Protein AF-A0AAW1E0E0-F1 (afdb_monomer)

Mean predicted aligned error: 8.67 Å

Solvent-accessible surface area (backbone atoms only — not comparable to full-atom values): 6384 Å² total; per-residue (Å²): 140,84,91,71,82,79,72,94,67,63,61,96,82,48,57,78,46,74,94,81,72,86,77,83,79,76,81,75,90,58,74,55,42,76,72,37,60,16,21,37,47,82,46,75,48,78,38,93,54,34,42,72,34,65,48,76,32,38,45,65,39,72,31,76,50,84,80,39,39,44,40,69,42,73,44,81,44,78,34,34,34,56,44,98,85,74,46,37,29,57,25,83,41,80,40,30,76,37,41,41,62,40,79,111

Sequence (104 aa):
MGTVYSSLVCDPGCKPATKNCYLDIRVRESELQHSSVAPWIINKTTDGDRLPARIDYADCKDCTVEHMVAKPIFLQIFVYRKLYNNTWCQCPFDLAVGCTCVRQ

Nearest PDB structures (foldseek):
  5vb9-assembly2_B-2  TM=7.335E-01  e=6.348E-06  Homo sapiens
  5n92-assembly1_A  TM=7.301E-01  e=1.232E-05  Homo sapiens
  7z2m-assembly2_I  TM=7.581E-01  e=1.624E-05  Homo sapiens
  5nan-assembly2_E  TM=7.401E-01  e=3.720E-05  Homo sapiens
  6hgo-assembly1_A  TM=6.770E-01  e=7.219E-05  Homo sapiens

Structure (mmCIF, N/CA/C/O backbone):
data_AF-A0AAW1E0E0-F1
#
_entry.id   AF-A0AAW1E0E0-F1
#
loop_
_atom_site.group_PDB
_atom_site.id
_atom_site.type_symbol
_atom_site.label_atom_id
_atom_site.label_alt_id
_atom_site.label_comp_id
_atom_site.label_asym_id
_atom_site.label_entity_id
_atom_site.label_seq_id
_atom_site.pdbx_PDB_ins_code
_atom_site.Cartn_x
_atom_site.Cartn_y
_atom_site.Cartn_z
_atom_site.occupancy
_atom_site.B_iso_or_equiv
_atom_site.auth_seq_id
_atom_site.auth_comp_id
_atom_site.auth_asym_id
_atom_site.auth_atom_id
_atom_site.pdbx_PDB_model_num
ATOM 1 N N . MET A 1 1 ? -10.915 -12.913 7.039 1.00 33.38 1 MET A N 1
ATOM 2 C CA . MET A 1 1 ? -9.556 -13.038 6.474 1.00 33.38 1 MET A CA 1
ATOM 3 C C . MET A 1 1 ? -9.670 -13.015 4.960 1.00 33.38 1 MET A C 1
ATOM 5 O O . MET A 1 1 ? -10.028 -14.021 4.368 1.00 33.38 1 MET A O 1
ATOM 9 N N . GLY A 1 2 ? -9.505 -11.842 4.352 1.00 28.58 2 GLY A N 1
ATOM 10 C CA . GLY A 1 2 ? -9.578 -11.667 2.902 1.00 28.58 2 GLY A CA 1
ATOM 11 C C . GLY A 1 2 ? -8.247 -11.136 2.403 1.00 28.58 2 GLY A C 1
ATOM 12 O O . GLY A 1 2 ? -8.089 -9.933 2.253 1.00 28.58 2 GLY A O 1
ATOM 13 N N . THR A 1 3 ? -7.277 -12.020 2.195 1.00 44.50 3 THR A N 1
ATOM 14 C CA . THR A 1 3 ? -6.085 -11.700 1.409 1.00 44.50 3 THR A CA 1
ATOM 15 C C . THR A 1 3 ? -6.484 -11.765 -0.055 1.00 44.50 3 THR A C 1
ATOM 17 O O . THR A 1 3 ? -6.535 -12.849 -0.630 1.00 44.50 3 THR A O 1
ATOM 20 N N . VAL A 1 4 ? -6.813 -10.624 -0.655 1.00 39.66 4 VAL A N 1
ATOM 21 C CA . VAL A 1 4 ? -7.024 -10.544 -2.103 1.00 39.66 4 VAL A CA 1
ATOM 22 C C . VAL A 1 4 ? -6.171 -9.408 -2.644 1.00 39.66 4 VAL A C 1
ATOM 24 O O . VAL A 1 4 ? -6.623 -8.286 -2.833 1.00 39.66 4 VAL A O 1
ATOM 27 N N . TYR A 1 5 ? -4.901 -9.738 -2.878 1.00 44.38 5 TYR A N 1
ATOM 28 C CA . TYR A 1 5 ? -4.112 -9.105 -3.925 1.00 44.38 5 TYR A CA 1
ATOM 29 C C . TYR A 1 5 ? -4.820 -9.421 -5.249 1.00 44.38 5 TYR A C 1
ATOM 31 O O . TYR A 1 5 ? -4.784 -10.566 -5.704 1.00 44.38 5 TYR A O 1
ATOM 39 N N . SER A 1 6 ? -5.528 -8.461 -5.845 1.00 42.62 6 SER A N 1
ATOM 40 C CA . SER A 1 6 ? -6.094 -8.659 -7.178 1.00 42.62 6 SER A CA 1
ATOM 41 C C . SER A 1 6 ? -4.942 -8.725 -8.193 1.00 42.62 6 SER A C 1
ATOM 43 O O . SER A 1 6 ? -4.157 -7.796 -8.349 1.00 42.62 6 SER A O 1
ATOM 45 N N . SER A 1 7 ? -4.795 -9.905 -8.803 1.00 37.28 7 SER A N 1
ATOM 46 C CA . SER A 1 7 ? -4.168 -10.191 -10.101 1.00 37.28 7 SER A CA 1
ATOM 47 C C . SER A 1 7 ? -3.139 -9.170 -10.618 1.00 37.28 7 SER A C 1
ATOM 49 O O . SER A 1 7 ? -3.458 -8.225 -11.333 1.00 37.28 7 SER A O 1
ATOM 51 N N . LEU A 1 8 ? -1.864 -9.458 -10.360 1.00 48.62 8 LEU A N 1
ATOM 52 C CA . LEU A 1 8 ? -0.676 -8.772 -10.886 1.00 48.62 8 LEU A CA 1
ATOM 53 C C . LEU A 1 8 ? -0.413 -9.077 -12.384 1.00 48.62 8 LEU A C 1
ATOM 55 O O . LEU A 1 8 ? 0.737 -9.205 -12.809 1.00 48.62 8 LEU A O 1
ATOM 59 N N . VAL A 1 9 ? -1.462 -9.240 -13.190 1.00 54.69 9 VAL A N 1
ATOM 60 C CA . VAL A 1 9 ? -1.349 -9.486 -14.633 1.00 54.69 9 VAL A CA 1
ATOM 61 C C . VAL A 1 9 ? -1.596 -8.166 -15.345 1.00 54.69 9 VAL A C 1
ATOM 63 O O . VAL A 1 9 ? -2.714 -7.668 -15.385 1.00 54.69 9 VAL A O 1
ATOM 66 N N . CYS A 1 10 ? -0.528 -7.573 -15.868 1.00 59.53 10 CYS A N 1
ATOM 67 C CA . CYS A 1 10 ? -0.655 -6.434 -16.763 1.00 59.53 10 CYS A CA 1
ATOM 68 C C . CYS A 1 10 ? -1.433 -6.860 -18.012 1.00 59.53 10 CYS A C 1
ATOM 70 O O . CYS A 1 10 ? -1.166 -7.937 -18.551 1.00 59.53 10 CYS A O 1
ATOM 72 N N . ASP A 1 11 ? -2.371 -6.030 -18.473 1.00 61.84 11 ASP A N 1
ATOM 73 C CA . ASP A 1 11 ? -3.169 -6.358 -19.653 1.00 61.84 11 ASP A CA 1
ATOM 74 C C . ASP A 1 11 ? -2.270 -6.659 -20.868 1.00 61.84 11 ASP A C 1
ATOM 76 O O . ASP A 1 11 ? -1.294 -5.940 -21.114 1.00 61.84 11 ASP A O 1
ATOM 80 N N . PRO A 1 12 ? -2.598 -7.676 -21.685 1.00 55.06 12 PRO A N 1
ATOM 81 C CA . PRO A 1 12 ? -1.790 -8.077 -22.840 1.00 55.06 12 PRO A CA 1
ATOM 82 C C . PRO A 1 12 ? -1.681 -7.004 -23.945 1.00 55.06 12 PRO A C 1
ATOM 84 O O . PRO A 1 12 ? -0.856 -7.140 -24.843 1.00 55.06 12 PRO A O 1
ATOM 87 N N . GLY A 1 13 ? -2.467 -5.922 -23.875 1.00 56.09 13 GLY A N 1
ATOM 88 C CA . GLY A 1 13 ? -2.403 -4.744 -24.757 1.00 56.09 13 GLY A CA 1
ATOM 89 C C . GLY A 1 13 ? -1.736 -3.521 -24.119 1.00 56.09 13 GLY A C 1
ATOM 90 O O . GLY A 1 13 ? -2.050 -2.383 -24.469 1.00 56.09 13 GLY A O 1
ATOM 91 N N . CYS A 1 14 ? -0.882 -3.741 -23.125 1.00 65.31 14 CYS A N 1
ATOM 92 C CA . CYS A 1 14 ? -0.305 -2.690 -22.310 1.00 65.31 14 CYS A CA 1
ATOM 93 C C . CYS A 1 14 ? 0.416 -1.587 -23.101 1.00 65.31 14 CYS A C 1
ATOM 95 O O . CYS A 1 14 ? 1.240 -1.854 -23.977 1.00 65.31 14 CYS A O 1
ATOM 97 N N . LYS A 1 15 ? 0.157 -0.328 -22.719 1.00 62.97 15 LYS A N 1
ATOM 98 C CA . LYS A 1 15 ? 0.848 0.838 -23.275 1.00 62.97 15 LYS A CA 1
ATOM 99 C C . LYS A 1 15 ? 2.344 0.771 -22.923 1.00 62.97 15 LYS A C 1
ATOM 101 O O . LYS A 1 15 ? 2.674 0.790 -21.732 1.00 62.97 15 LYS A O 1
ATOM 106 N N . PRO A 1 16 ? 3.248 0.712 -23.918 1.00 63.75 16 PRO A N 1
ATOM 107 C CA . PRO A 1 16 ? 4.678 0.737 -23.658 1.00 63.75 16 PRO A CA 1
ATOM 108 C C . PRO A 1 16 ? 5.043 2.062 -22.992 1.00 63.75 16 PRO A C 1
ATOM 110 O O . PRO A 1 16 ? 4.700 3.136 -23.488 1.00 63.75 16 PRO A O 1
ATOM 113 N N . ALA A 1 17 ? 5.733 1.981 -21.861 1.00 62.69 17 ALA A N 1
ATOM 114 C CA . ALA A 1 17 ? 6.185 3.148 -21.124 1.00 62.69 17 ALA A CA 1
ATOM 115 C C . ALA A 1 17 ? 7.698 3.314 -21.282 1.00 62.69 17 ALA A C 1
ATOM 117 O O . ALA A 1 17 ? 8.461 2.354 -21.168 1.00 62.69 17 ALA A O 1
ATOM 118 N N . THR A 1 18 ? 8.162 4.538 -21.521 1.00 57.50 18 THR A N 1
ATOM 119 C CA . THR A 1 18 ? 9.580 4.869 -21.368 1.00 57.50 18 THR A CA 1
ATOM 120 C C . THR A 1 18 ? 9.876 5.060 -19.880 1.00 57.50 18 THR A C 1
ATOM 122 O O . THR A 1 18 ? 9.069 5.613 -19.138 1.00 57.50 18 THR A O 1
ATOM 125 N N . LYS A 1 19 ? 11.039 4.580 -19.423 1.00 52.69 19 LYS A N 1
ATOM 126 C CA . LYS A 1 19 ? 11.464 4.454 -18.009 1.00 52.69 19 LYS A CA 1
ATOM 127 C C . LYS A 1 19 ? 11.515 5.779 -17.206 1.00 52.69 19 LYS A C 1
ATOM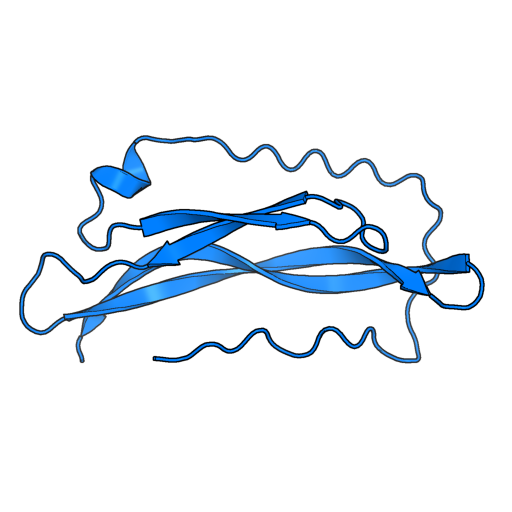 129 O O . LYS A 1 19 ? 11.949 5.777 -16.060 1.00 52.69 19 LYS A O 1
ATOM 134 N N . ASN A 1 20 ? 11.077 6.901 -17.780 1.00 51.03 20 ASN A N 1
ATOM 135 C CA . ASN A 1 20 ? 11.262 8.262 -17.269 1.00 51.03 20 ASN A CA 1
ATOM 136 C C . ASN A 1 20 ? 10.021 8.842 -16.566 1.00 51.03 20 ASN A C 1
ATOM 138 O O . ASN A 1 20 ? 9.785 10.046 -16.628 1.00 51.03 20 ASN A O 1
ATOM 142 N N . CYS A 1 21 ? 9.232 8.025 -15.871 1.00 51.19 21 CYS A N 1
ATOM 143 C CA . CYS A 1 21 ? 8.193 8.543 -14.982 1.00 51.19 21 CYS A CA 1
ATOM 144 C C . CYS A 1 21 ? 8.661 8.480 -13.528 1.00 51.19 21 CYS A C 1
ATOM 146 O O . CYS A 1 21 ? 8.548 7.453 -12.861 1.00 51.19 21 CYS A O 1
ATOM 148 N N . TYR A 1 22 ? 9.172 9.609 -13.036 1.00 47.81 22 TYR A N 1
ATOM 149 C CA . TYR A 1 22 ? 9.349 9.851 -11.608 1.00 47.81 22 TYR A CA 1
ATOM 150 C C . TYR A 1 22 ? 7.969 10.011 -10.959 1.00 47.81 22 TYR A C 1
ATOM 152 O O . TYR A 1 22 ? 7.402 11.100 -10.940 1.00 47.81 22 TYR A O 1
ATOM 160 N N . LEU A 1 23 ? 7.411 8.917 -10.444 1.00 52.41 23 LEU A N 1
ATOM 161 C CA . LEU A 1 23 ? 6.315 8.982 -9.481 1.00 52.41 23 LEU A CA 1
ATOM 162 C C . LEU A 1 23 ? 6.920 9.192 -8.089 1.00 52.41 23 LEU A C 1
ATOM 164 O O . LEU A 1 23 ? 7.346 8.240 -7.439 1.00 52.41 23 LEU A O 1
ATOM 168 N N . ASP A 1 24 ? 6.980 10.451 -7.647 1.00 44.41 24 ASP A N 1
ATOM 169 C CA . ASP A 1 24 ? 7.272 10.812 -6.254 1.00 44.41 24 ASP A CA 1
ATOM 170 C C . ASP A 1 24 ? 5.996 10.611 -5.419 1.00 44.41 24 ASP A C 1
ATOM 172 O O . ASP A 1 24 ? 5.256 11.552 -5.128 1.00 44.41 24 ASP A O 1
ATOM 176 N N . ILE A 1 25 ? 5.675 9.352 -5.099 1.00 54.91 25 ILE A N 1
ATOM 177 C CA . ILE A 1 25 ? 4.603 9.044 -4.146 1.00 54.91 25 ILE A CA 1
ATOM 178 C C . ILE A 1 25 ? 5.181 9.230 -2.746 1.00 54.91 25 ILE A C 1
ATOM 180 O O . ILE A 1 25 ? 5.780 8.322 -2.170 1.00 54.91 25 ILE A O 1
ATOM 184 N N . ARG A 1 26 ? 4.997 10.426 -2.187 1.00 49.75 26 ARG A N 1
ATOM 185 C CA . ARG A 1 26 ? 5.318 10.690 -0.785 1.00 49.75 26 ARG A CA 1
ATOM 186 C C . ARG A 1 26 ? 4.201 10.154 0.090 1.00 49.75 26 ARG A C 1
ATOM 188 O O . ARG A 1 26 ? 3.136 10.760 0.194 1.00 49.75 26 ARG A O 1
ATOM 195 N N . VAL A 1 27 ? 4.459 9.031 0.747 1.00 54.28 27 VAL A N 1
ATOM 196 C CA . VAL A 1 27 ? 3.639 8.600 1.878 1.00 54.28 27 VAL A CA 1
ATOM 197 C C . VAL A 1 27 ? 3.914 9.582 3.010 1.00 54.28 27 VAL A C 1
ATOM 199 O O . VAL A 1 27 ? 5.008 9.617 3.570 1.00 54.28 27 VAL A O 1
ATOM 202 N N . ARG A 1 28 ? 2.943 10.447 3.308 1.00 60.09 28 ARG A N 1
ATOM 203 C CA . ARG A 1 28 ? 3.004 11.277 4.507 1.00 60.09 28 ARG A CA 1
ATOM 204 C C . ARG A 1 28 ? 2.549 10.414 5.672 1.00 60.09 28 ARG A C 1
ATOM 206 O O . ARG A 1 28 ? 1.357 10.152 5.811 1.00 60.09 28 ARG A O 1
ATOM 213 N N . GLU A 1 29 ? 3.496 9.986 6.495 1.00 61.00 29 GLU A N 1
ATOM 214 C CA . GLU A 1 29 ? 3.172 9.435 7.806 1.00 61.00 29 GLU A CA 1
ATOM 215 C C . GLU A 1 29 ? 2.424 10.520 8.594 1.00 61.00 29 GLU A C 1
ATOM 217 O O . GLU A 1 29 ? 2.892 11.649 8.758 1.00 61.00 29 GLU A O 1
ATOM 222 N N . SER A 1 30 ? 1.196 10.212 8.989 1.00 67.25 30 SER A N 1
ATOM 223 C CA . SER A 1 30 ? 0.355 11.075 9.815 1.00 67.25 30 SER A CA 1
ATOM 224 C C . SER A 1 30 ? -0.086 10.251 11.007 1.00 67.25 30 SER A C 1
ATOM 226 O O . SER A 1 30 ? -0.309 9.067 10.842 1.00 67.25 30 SER A O 1
ATOM 228 N N . GLU A 1 31 ? -0.293 10.815 12.192 1.00 81.12 31 GLU A N 1
ATOM 229 C CA . GLU A 1 31 ? -0.748 10.019 13.352 1.00 81.12 31 GLU A CA 1
ATOM 230 C C . GLU A 1 31 ? -2.180 9.446 13.207 1.00 81.12 31 GLU A C 1
ATOM 232 O O . GLU A 1 31 ? -2.738 8.871 14.146 1.00 81.12 31 GLU A O 1
ATOM 237 N N . LEU A 1 32 ? -2.794 9.569 12.022 1.00 87.19 32 LEU A N 1
ATOM 238 C CA . LEU A 1 32 ? -4.112 9.028 11.699 1.00 87.19 32 LEU A CA 1
ATOM 239 C C . LEU A 1 32 ? -4.168 7.507 11.855 1.00 87.19 32 LEU A C 1
ATOM 241 O O . LEU A 1 32 ? -5.177 7.008 12.346 1.00 87.19 32 LEU A O 1
ATOM 245 N N . GLN A 1 33 ? -3.098 6.768 11.524 1.00 89.19 33 GLN A N 1
ATOM 246 C CA . GLN A 1 33 ? -3.121 5.306 11.671 1.00 89.19 33 GLN A CA 1
ATOM 247 C C . GLN A 1 33 ? -3.336 4.843 13.121 1.00 89.19 33 GLN A C 1
ATOM 249 O O . GLN A 1 33 ? -3.923 3.784 13.343 1.00 89.19 33 GLN A O 1
ATOM 254 N N . HIS A 1 34 ? -2.888 5.640 14.098 1.00 88.56 34 HIS A N 1
ATOM 255 C CA . HIS A 1 34 ? -3.003 5.338 15.525 1.00 88.56 34 HIS A CA 1
ATOM 256 C C . HIS A 1 34 ? -4.271 5.930 16.152 1.00 88.56 34 HIS A C 1
ATOM 258 O O . HIS A 1 34 ? -4.821 5.348 17.080 1.00 88.56 34 HIS A O 1
ATOM 264 N N . SER A 1 35 ? -4.724 7.085 15.658 1.00 91.31 35 SER A N 1
ATOM 265 C CA . SER A 1 35 ? -5.864 7.832 16.213 1.00 91.31 35 SER A CA 1
ATOM 266 C C . SER A 1 35 ? -7.216 7.506 15.563 1.00 91.31 35 SER A C 1
ATOM 268 O O . SER A 1 35 ? -8.256 7.935 16.061 1.00 91.31 35 SER A O 1
ATOM 270 N N . SER A 1 36 ? -7.226 6.744 14.466 1.00 94.19 36 SER A N 1
ATOM 271 C CA . SER A 1 36 ? -8.447 6.289 13.795 1.00 94.19 36 SER A CA 1
ATOM 272 C C . SER A 1 36 ? -9.233 5.272 14.633 1.00 94.19 36 SER A C 1
ATOM 274 O O . SER A 1 36 ? -8.659 4.391 15.269 1.00 94.19 36 SER A O 1
ATOM 276 N N . VAL A 1 37 ? -10.568 5.327 14.545 1.00 95.12 37 VAL A N 1
ATOM 277 C CA . VAL A 1 37 ? -11.475 4.280 15.066 1.00 95.12 37 VAL A CA 1
ATOM 278 C C . VAL A 1 37 ? -11.339 2.946 14.320 1.00 95.12 37 VAL A C 1
ATOM 280 O O . VAL A 1 37 ? -11.693 1.897 14.849 1.00 95.12 37 VAL A O 1
ATOM 283 N N . ALA A 1 38 ? -10.799 2.991 13.100 1.00 96.38 38 ALA A N 1
ATOM 284 C CA . ALA A 1 38 ? -10.317 1.847 12.337 1.00 96.38 38 ALA A CA 1
ATOM 285 C C . ALA A 1 38 ? -8.794 1.977 12.208 1.00 96.38 38 ALA A C 1
ATOM 287 O O . ALA A 1 38 ? -8.339 2.522 11.200 1.00 96.38 38 ALA A O 1
ATOM 288 N N . PRO A 1 39 ? -8.000 1.594 13.217 1.00 95.25 39 PRO A N 1
ATOM 289 C CA . PRO A 1 39 ? -6.553 1.738 13.151 1.00 95.25 39 PRO A CA 1
ATOM 290 C C . PRO A 1 39 ? -5.945 0.806 12.093 1.00 95.25 39 PRO A C 1
ATOM 292 O O . PRO A 1 39 ? -6.507 -0.233 11.745 1.00 95.25 39 PRO A O 1
ATOM 295 N N . TRP A 1 40 ? -4.764 1.157 11.591 1.00 94.69 40 TRP A N 1
ATOM 296 C CA . TRP A 1 40 ? -3.995 0.309 10.675 1.00 94.69 40 TRP A CA 1
ATOM 297 C C . TRP A 1 40 ? -2.508 0.355 10.995 1.00 94.69 40 TRP A C 1
ATOM 299 O O . TRP A 1 40 ? -2.037 1.209 11.744 1.00 94.69 40 TRP A O 1
ATOM 309 N N . ILE A 1 41 ? -1.760 -0.597 10.453 1.00 93.25 41 ILE A N 1
ATOM 310 C CA . ILE A 1 41 ? -0.298 -0.528 10.389 1.00 93.25 41 ILE A CA 1
ATOM 311 C C . ILE A 1 41 ? 0.126 -0.295 8.947 1.00 93.25 41 ILE A C 1
ATOM 313 O O . ILE A 1 41 ? -0.593 -0.636 8.009 1.00 93.25 41 ILE A O 1
ATOM 317 N N . ILE A 1 42 ? 1.299 0.303 8.776 1.00 90.50 42 ILE A N 1
ATOM 318 C CA . ILE A 1 42 ? 1.913 0.462 7.4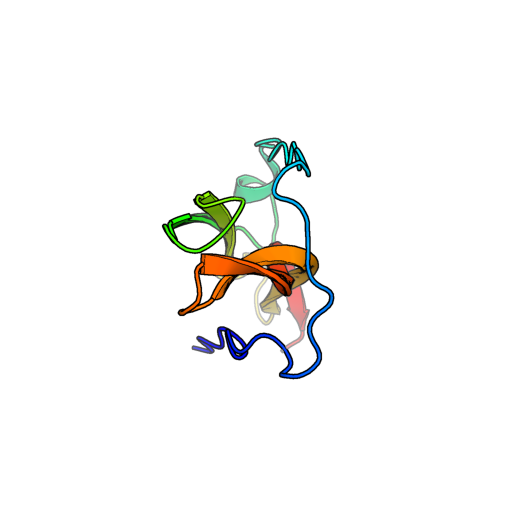63 1.00 90.50 42 ILE A CA 1
ATOM 319 C C . ILE A 1 42 ? 2.808 -0.751 7.224 1.00 90.50 42 ILE A C 1
ATOM 321 O O . ILE A 1 42 ? 3.830 -0.924 7.888 1.00 90.50 42 ILE A O 1
ATOM 325 N N . ASN A 1 43 ? 2.417 -1.586 6.268 1.00 90.88 43 ASN A N 1
ATOM 326 C CA . ASN A 1 43 ? 3.245 -2.661 5.740 1.00 90.88 43 ASN A CA 1
ATOM 327 C C . ASN A 1 43 ? 3.918 -2.213 4.441 1.00 90.88 43 ASN A C 1
ATOM 329 O O . ASN A 1 43 ? 3.567 -1.191 3.859 1.00 90.88 43 ASN A O 1
ATOM 333 N N . LYS A 1 44 ? 4.900 -2.987 3.969 1.00 87.75 44 LYS A N 1
ATOM 334 C CA . LYS A 1 44 ? 5.631 -2.691 2.731 1.00 87.75 44 LYS A CA 1
ATOM 335 C C . LYS A 1 44 ? 5.765 -3.915 1.840 1.00 87.75 44 LYS A C 1
ATOM 337 O O . LYS A 1 44 ? 5.954 -5.028 2.324 1.00 87.75 44 LYS A O 1
ATOM 342 N N . THR A 1 45 ? 5.695 -3.694 0.533 1.00 88.44 45 THR A N 1
ATOM 343 C CA . THR A 1 45 ? 6.073 -4.671 -0.495 1.00 88.44 45 THR A CA 1
ATOM 344 C C . THR A 1 45 ? 7.247 -4.138 -1.299 1.00 88.44 45 THR A C 1
ATOM 346 O O . THR A 1 45 ? 7.317 -2.936 -1.553 1.00 88.44 45 THR A O 1
ATOM 349 N N . THR A 1 46 ? 8.135 -5.030 -1.733 1.00 87.88 46 THR A N 1
ATOM 350 C CA . THR A 1 46 ? 9.235 -4.707 -2.646 1.00 87.88 46 THR A CA 1
ATOM 351 C C . THR A 1 46 ? 9.178 -5.660 -3.834 1.00 87.88 46 THR A C 1
ATOM 353 O O . THR A 1 46 ? 9.227 -6.870 -3.638 1.00 87.88 46 THR A O 1
ATOM 356 N N . ASP A 1 47 ? 9.082 -5.122 -5.048 1.00 87.75 47 ASP A N 1
ATOM 357 C CA . ASP A 1 47 ? 9.113 -5.876 -6.307 1.00 87.75 47 ASP A CA 1
ATOM 358 C C . ASP A 1 47 ? 10.185 -5.257 -7.220 1.00 87.75 47 ASP A C 1
ATOM 360 O O . ASP A 1 47 ? 10.086 -4.091 -7.600 1.00 87.75 47 ASP A O 1
ATOM 364 N N . GLY A 1 48 ? 11.238 -6.024 -7.523 1.00 86.50 48 GLY A N 1
ATOM 365 C CA . GLY A 1 48 ? 12.365 -5.571 -8.350 1.00 86.50 48 GLY A CA 1
ATOM 366 C C . GLY A 1 48 ? 12.006 -5.362 -9.823 1.00 86.50 48 GLY A C 1
ATOM 367 O O . GLY A 1 48 ? 12.699 -4.623 -10.522 1.00 86.50 48 GLY A O 1
ATOM 368 N N . ASP A 1 49 ? 10.899 -5.949 -10.271 1.00 87.19 49 ASP A N 1
ATOM 369 C CA . ASP A 1 49 ? 10.363 -5.801 -11.618 1.00 87.19 49 ASP A CA 1
ATOM 370 C C . ASP A 1 49 ? 9.237 -4.758 -11.671 1.00 87.19 49 ASP A C 1
ATOM 372 O O . ASP A 1 49 ? 8.529 -4.670 -12.671 1.00 87.19 49 ASP A O 1
ATOM 376 N N . ARG A 1 50 ? 9.063 -3.931 -10.629 1.00 87.06 50 ARG A N 1
ATOM 377 C CA . ARG A 1 50 ? 8.058 -2.859 -10.567 1.00 87.06 50 ARG A CA 1
ATOM 378 C C . ARG A 1 50 ? 8.686 -1.496 -10.258 1.00 87.06 50 ARG A C 1
ATOM 380 O O . ARG A 1 50 ? 9.668 -1.395 -9.530 1.00 87.06 50 ARG A O 1
ATOM 387 N N . LEU A 1 51 ? 8.084 -0.422 -10.763 1.00 86.56 51 LEU A N 1
ATOM 388 C CA . LEU A 1 51 ? 8.360 0.963 -10.387 1.00 86.56 51 LEU A CA 1
ATOM 389 C C . LEU A 1 51 ? 7.060 1.657 -9.922 1.00 86.56 51 LEU A C 1
ATOM 391 O O . LEU A 1 51 ? 6.099 1.693 -10.695 1.00 86.56 51 LEU A O 1
ATOM 395 N N . PRO A 1 52 ? 7.027 2.225 -8.700 1.00 84.38 52 PRO A N 1
ATOM 396 C CA . PRO A 1 52 ? 8.070 2.124 -7.678 1.00 84.38 52 PRO A CA 1
ATOM 397 C C . PRO A 1 52 ? 8.231 0.677 -7.175 1.00 84.38 52 PRO A C 1
ATOM 399 O O . PRO A 1 52 ? 7.264 -0.081 -7.060 1.00 84.38 52 PRO A O 1
ATOM 402 N N . ALA A 1 53 ? 9.478 0.291 -6.891 1.00 86.50 53 ALA A N 1
ATOM 403 C CA . ALA A 1 53 ? 9.783 -1.057 -6.415 1.00 86.50 53 ALA A CA 1
ATOM 404 C C . ALA A 1 53 ? 9.175 -1.284 -5.029 1.00 86.50 53 ALA A C 1
ATOM 406 O O . ALA A 1 53 ? 8.483 -2.278 -4.792 1.00 86.50 53 ALA A O 1
ATOM 407 N N . ARG A 1 54 ? 9.376 -0.306 -4.138 1.00 88.62 54 ARG A N 1
ATOM 408 C CA . ARG A 1 54 ? 8.785 -0.275 -2.804 1.00 88.62 54 ARG A CA 1
ATOM 409 C C . ARG A 1 54 ? 7.425 0.418 -2.831 1.00 88.62 54 ARG A C 1
ATOM 411 O O . ARG A 1 54 ? 7.325 1.542 -3.314 1.00 88.62 54 ARG A O 1
ATOM 418 N N . ILE A 1 55 ? 6.415 -0.237 -2.268 1.00 87.62 55 ILE A N 1
ATOM 419 C CA . ILE A 1 55 ? 5.097 0.344 -1.998 1.00 87.62 55 ILE A CA 1
ATOM 420 C C . ILE A 1 55 ? 4.724 0.042 -0.554 1.00 87.62 55 ILE A C 1
ATOM 422 O O . ILE A 1 55 ? 4.678 -1.128 -0.161 1.00 87.62 55 ILE A O 1
ATOM 426 N N . ASP A 1 56 ? 4.439 1.099 0.196 1.00 89.00 56 ASP A N 1
ATOM 427 C CA . ASP A 1 56 ? 3.923 1.026 1.556 1.00 89.00 56 ASP A CA 1
ATOM 428 C C . ASP A 1 56 ? 2.386 1.084 1.503 1.00 89.00 56 ASP A C 1
ATOM 430 O O . ASP A 1 56 ? 1.829 1.877 0.744 1.00 89.00 56 ASP A O 1
ATOM 434 N N . TYR A 1 57 ? 1.702 0.222 2.255 1.00 90.00 57 TYR A N 1
ATOM 435 C CA . TYR A 1 57 ? 0.248 0.046 2.213 1.00 90.00 57 TYR A CA 1
ATOM 436 C C . TYR A 1 57 ? -0.336 -0.148 3.615 1.00 90.00 57 TYR A C 1
ATOM 438 O O . TYR A 1 57 ? 0.341 -0.632 4.524 1.00 90.00 57 TYR A O 1
ATOM 446 N N . ALA A 1 58 ? -1.601 0.227 3.782 1.00 92.81 58 ALA A N 1
ATOM 447 C CA . ALA A 1 58 ? -2.332 0.068 5.030 1.00 92.81 58 ALA A CA 1
ATOM 448 C C . ALA A 1 58 ? -2.832 -1.372 5.209 1.00 92.81 58 ALA A C 1
ATOM 450 O O . ALA A 1 58 ? -3.487 -1.925 4.325 1.00 92.81 58 ALA A O 1
ATOM 451 N N . ASP A 1 59 ? -2.563 -1.947 6.377 1.00 94.12 59 ASP A N 1
ATOM 452 C CA . ASP A 1 59 ? -3.113 -3.224 6.825 1.00 94.12 59 ASP A CA 1
ATOM 453 C C . ASP A 1 59 ? -3.984 -2.998 8.067 1.00 94.12 59 ASP A C 1
ATOM 455 O O . ASP A 1 59 ? -3.520 -2.479 9.090 1.00 94.12 59 ASP A O 1
ATOM 459 N N . CYS A 1 60 ? -5.275 -3.305 7.941 1.00 94.81 60 CYS A N 1
ATOM 460 C CA . CYS A 1 60 ? -6.285 -2.914 8.917 1.00 94.81 60 CYS A CA 1
ATOM 461 C C . CYS A 1 60 ? -6.209 -3.757 10.186 1.00 94.81 60 CYS A C 1
ATOM 463 O O . CYS A 1 60 ? -6.152 -4.984 10.135 1.00 94.81 60 CYS A O 1
ATOM 465 N N . LYS A 1 61 ? -6.315 -3.085 11.331 1.00 95.25 61 LYS A N 1
ATOM 466 C CA . LYS A 1 61 ? -6.632 -3.716 12.612 1.00 95.25 61 LYS A CA 1
ATOM 467 C C . LYS A 1 61 ? -8.141 -3.704 12.836 1.00 95.25 61 LYS A C 1
ATOM 469 O O . LYS A 1 61 ? -8.884 -3.079 12.081 1.00 95.25 61 LYS A O 1
ATOM 474 N N . ASP A 1 62 ? -8.583 -4.379 13.889 1.00 94.81 62 ASP A N 1
ATOM 475 C CA . ASP A 1 62 ? -9.984 -4.360 14.292 1.00 94.81 62 ASP A CA 1
ATOM 476 C C . ASP A 1 62 ? -10.453 -2.948 14.663 1.00 94.81 62 ASP A C 1
ATOM 478 O O . ASP A 1 62 ? -9.689 -2.116 15.161 1.00 94.81 62 ASP A O 1
ATOM 482 N N . CYS A 1 63 ? -11.737 -2.691 14.417 1.00 94.69 63 CYS A N 1
ATOM 483 C CA . CYS A 1 63 ? -12.399 -1.465 14.840 1.00 94.69 63 CYS A CA 1
ATOM 484 C C . CYS A 1 63 ? -12.416 -1.352 16.364 1.00 94.69 63 CYS A C 1
ATOM 486 O O . CYS A 1 63 ? -12.667 -2.331 17.063 1.00 94.69 63 CYS A O 1
ATOM 488 N N . THR A 1 64 ? -12.238 -0.137 16.877 1.00 92.88 64 THR A N 1
ATOM 489 C CA . THR A 1 64 ? -12.421 0.146 18.309 1.00 92.88 64 THR A CA 1
ATOM 490 C C . THR A 1 64 ? -13.896 0.270 18.699 1.00 92.88 64 THR A C 1
ATOM 492 O O . THR A 1 64 ? -14.225 0.221 19.881 1.00 92.88 64 THR A O 1
ATOM 495 N N . VAL A 1 65 ? -14.789 0.421 17.714 1.00 92.81 65 VAL A N 1
ATOM 496 C CA . VAL A 1 65 ? -16.244 0.477 17.899 1.00 92.81 65 VAL A CA 1
ATOM 497 C C . VAL A 1 65 ? -16.838 -0.927 17.783 1.00 92.81 65 VAL A C 1
ATOM 499 O O . VAL A 1 65 ? -16.640 -1.608 16.774 1.00 92.81 65 VAL A O 1
ATOM 502 N N . GLU A 1 66 ? -17.594 -1.341 18.801 1.00 92.62 66 GLU A N 1
ATOM 503 C CA . GLU A 1 66 ? -18.276 -2.638 18.832 1.00 92.62 66 GLU A CA 1
ATOM 504 C C . GLU A 1 66 ? -19.246 -2.814 17.649 1.00 92.62 66 GLU A C 1
ATOM 506 O O . GLU A 1 66 ? -19.836 -1.856 17.146 1.00 92.62 66 GLU A O 1
ATOM 511 N N . HIS A 1 67 ? -19.420 -4.062 17.202 1.00 93.06 67 HIS A N 1
ATOM 512 C CA . HIS A 1 67 ? -20.303 -4.447 16.087 1.00 93.06 67 HIS A CA 1
ATOM 513 C C . HIS A 1 67 ? -19.977 -3.814 14.718 1.00 93.06 67 HIS A C 1
ATOM 515 O O . HIS A 1 67 ? -20.792 -3.862 13.794 1.00 93.06 67 HIS A O 1
ATOM 521 N N . MET A 1 68 ? -18.781 -3.248 14.553 1.00 97.12 68 MET A N 1
ATOM 522 C CA . MET A 1 68 ? -18.273 -2.767 13.268 1.00 97.12 68 MET A CA 1
ATOM 523 C C . MET A 1 68 ? -17.085 -3.610 12.802 1.00 97.12 68 MET A C 1
ATOM 525 O O . MET A 1 68 ? -16.438 -4.301 13.587 1.00 97.12 68 MET A O 1
ATOM 529 N N . VAL A 1 69 ? -16.799 -3.573 11.501 1.00 96.56 69 VAL A N 1
ATOM 530 C CA . VAL A 1 69 ? -15.635 -4.241 10.902 1.00 96.56 69 VAL A CA 1
ATOM 531 C C . VAL A 1 69 ? -14.800 -3.230 10.148 1.00 96.56 69 VAL A C 1
ATOM 533 O O . VAL A 1 69 ? -15.325 -2.407 9.394 1.00 96.56 69 VAL A O 1
ATOM 536 N N . ALA A 1 70 ? -13.487 -3.323 10.329 1.00 96.50 70 ALA A N 1
ATOM 537 C CA . ALA A 1 70 ? -12.546 -2.509 9.590 1.00 96.50 70 ALA A CA 1
ATOM 538 C C . ALA A 1 70 ? -12.446 -3.009 8.146 1.00 96.50 70 ALA A C 1
ATOM 540 O O . ALA A 1 70 ? -12.301 -4.208 7.882 1.00 96.50 70 ALA A O 1
ATOM 541 N N . LYS A 1 71 ? -12.527 -2.080 7.197 1.00 96.38 71 LYS A N 1
ATOM 542 C CA . LYS A 1 71 ? -12.331 -2.331 5.772 1.00 96.38 71 LYS A CA 1
ATOM 543 C C . LYS A 1 71 ? -11.248 -1.402 5.230 1.00 96.38 71 LYS A C 1
ATOM 545 O O . LYS A 1 71 ? -11.247 -0.219 5.579 1.00 96.38 71 LYS A O 1
ATOM 550 N N . PRO A 1 72 ? -10.345 -1.908 4.377 1.00 95.75 72 PRO A N 1
ATOM 551 C CA . PRO A 1 72 ? -9.354 -1.071 3.718 1.00 95.75 72 PRO A CA 1
ATOM 552 C C . PRO A 1 72 ? -10.021 -0.117 2.723 1.00 95.75 72 PRO A C 1
ATOM 554 O O . PRO A 1 72 ? -11.004 -0.463 2.066 1.00 95.75 72 PRO A O 1
ATOM 557 N N . ILE A 1 73 ? -9.458 1.081 2.601 1.00 94.06 73 ILE A N 1
ATOM 558 C CA . ILE A 1 73 ? -9.791 2.066 1.573 1.00 94.06 73 ILE A CA 1
ATOM 559 C C . ILE A 1 73 ? -8.747 1.936 0.468 1.00 94.06 73 ILE A C 1
ATOM 561 O O . ILE A 1 73 ? -7.554 2.126 0.720 1.00 94.06 73 ILE A O 1
ATOM 565 N N . PHE A 1 74 ? -9.194 1.631 -0.747 1.00 91.56 74 PHE A N 1
ATOM 566 C CA . PHE A 1 74 ? -8.316 1.461 -1.900 1.00 91.56 74 PHE A CA 1
ATOM 567 C C . PHE A 1 74 ? -8.290 2.707 -2.785 1.00 91.56 74 PHE A C 1
ATOM 569 O O . PHE A 1 74 ? -9.328 3.307 -3.063 1.00 91.56 74 PHE A O 1
ATOM 576 N N . LEU A 1 75 ? -7.100 3.051 -3.270 1.00 86.88 75 LEU A N 1
ATOM 577 C CA . LEU A 1 75 ? -6.891 3.950 -4.399 1.00 86.88 75 LEU A CA 1
ATOM 578 C C . LEU A 1 75 ? -6.243 3.173 -5.536 1.00 86.88 75 LEU A C 1
ATOM 580 O O . LEU A 1 75 ? -5.242 2.489 -5.329 1.00 86.88 75 LEU A O 1
ATOM 584 N N . GLN A 1 76 ? -6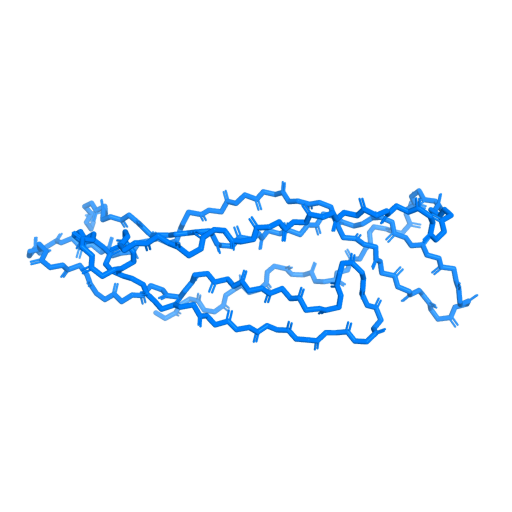.771 3.327 -6.745 1.00 85.88 76 GLN A N 1
ATOM 585 C CA . GLN A 1 76 ? -6.108 2.802 -7.926 1.00 85.88 76 GL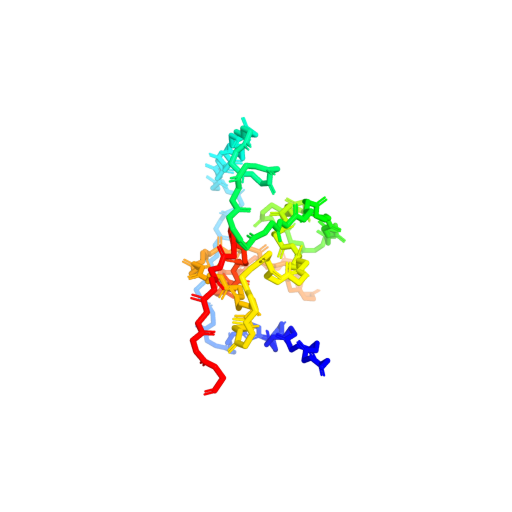N A CA 1
ATOM 586 C C . GLN A 1 76 ? -5.007 3.769 -8.361 1.00 85.88 76 GLN A C 1
ATOM 588 O O . GLN A 1 76 ? -5.267 4.928 -8.688 1.00 85.88 76 GLN A O 1
ATOM 593 N N . ILE A 1 77 ? -3.772 3.281 -8.368 1.00 84.00 77 ILE A N 1
ATOM 594 C CA . ILE A 1 77 ? -2.609 3.978 -8.916 1.00 84.00 77 ILE A CA 1
ATOM 595 C C . ILE A 1 77 ? -2.101 3.235 -10.151 1.00 84.00 77 ILE A C 1
ATOM 597 O O . ILE A 1 77 ? -2.508 2.109 -10.431 1.00 84.00 77 ILE A O 1
ATOM 601 N N . PHE A 1 78 ? -1.175 3.850 -10.880 1.00 84.12 78 PHE A N 1
ATOM 602 C CA . PHE A 1 78 ? -0.444 3.171 -11.942 1.00 84.12 78 PHE A CA 1
ATOM 603 C C . PHE A 1 78 ? 0.985 2.881 -11.501 1.00 84.12 78 PHE A C 1
ATOM 605 O O . PHE A 1 78 ? 1.682 3.765 -11.002 1.00 84.12 78 PHE A O 1
ATOM 612 N N . VAL A 1 79 ? 1.422 1.648 -11.726 1.00 84.62 79 VAL A N 1
ATOM 613 C CA . VAL A 1 79 ? 2.802 1.196 -11.528 1.00 84.62 79 VAL A CA 1
ATOM 614 C C . VAL A 1 79 ? 3.372 0.752 -12.866 1.00 84.62 79 VAL A C 1
ATOM 616 O O . VAL A 1 79 ? 2.630 0.307 -13.740 1.00 84.62 79 VAL A O 1
ATOM 619 N N . TYR A 1 80 ? 4.685 0.843 -13.042 1.00 85.06 80 TYR A N 1
ATOM 620 C CA . TYR A 1 80 ? 5.331 0.283 -14.225 1.00 85.06 80 TYR A CA 1
ATOM 621 C C . TYR A 1 80 ? 5.901 -1.078 -13.898 1.00 85.06 80 TYR A C 1
ATOM 623 O O . TYR A 1 80 ? 6.665 -1.198 -12.948 1.00 85.06 80 TYR A O 1
ATOM 631 N N . ARG A 1 81 ? 5.578 -2.096 -14.686 1.00 85.38 81 ARG A N 1
ATOM 632 C CA . ARG A 1 81 ? 6.140 -3.430 -14.540 1.00 85.38 81 ARG A CA 1
ATOM 633 C C . ARG A 1 81 ? 7.053 -3.772 -15.700 1.00 85.38 81 ARG A C 1
ATOM 635 O O . ARG A 1 81 ? 6.761 -3.451 -16.852 1.00 85.38 81 ARG A O 1
ATOM 642 N N . LYS A 1 82 ? 8.160 -4.426 -15.390 1.00 83.38 82 LYS A N 1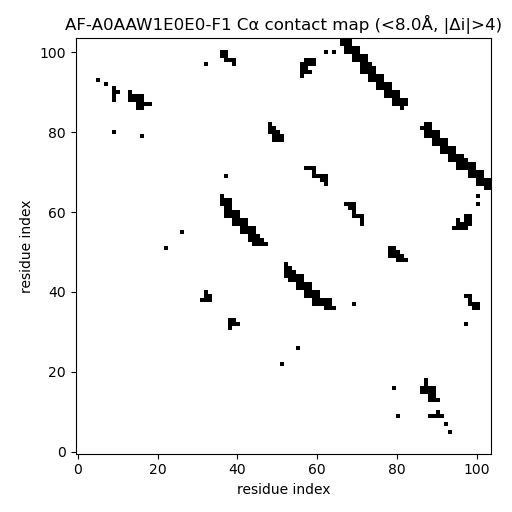
ATOM 643 C CA . LYS A 1 82 ? 9.094 -4.969 -16.356 1.00 83.38 82 LYS A CA 1
ATOM 644 C C . LYS A 1 82 ? 8.552 -6.301 -16.869 1.00 83.38 82 LYS A C 1
ATOM 646 O O . LYS A 1 82 ? 8.208 -7.186 -16.092 1.00 83.38 82 LYS A O 1
ATOM 651 N N . LEU A 1 83 ? 8.457 -6.431 -18.185 1.00 81.19 83 LEU A N 1
ATOM 652 C CA . LEU A 1 83 ? 8.079 -7.667 -18.863 1.00 81.19 83 LEU A CA 1
ATOM 653 C C . LEU A 1 83 ? 9.330 -8.501 -19.184 1.00 81.19 83 LEU A C 1
ATOM 655 O O . LEU A 1 83 ? 10.448 -7.980 -19.215 1.00 81.19 83 LEU A O 1
ATOM 659 N N . TYR A 1 84 ? 9.140 -9.790 -19.488 1.00 76.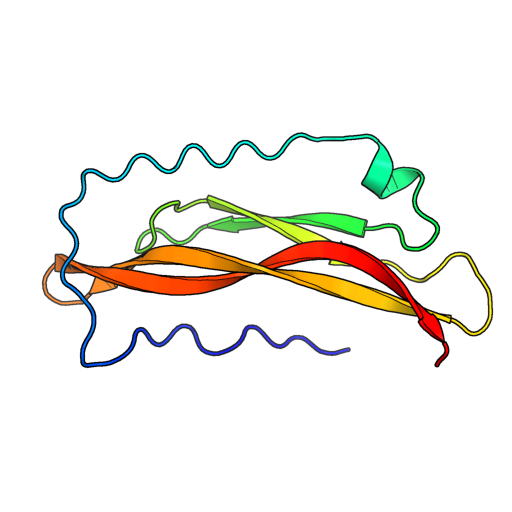50 84 TYR A N 1
ATOM 660 C CA . TYR A 1 84 ? 10.223 -10.738 -19.804 1.00 76.50 84 TYR A CA 1
ATOM 661 C C . TYR A 1 84 ? 11.175 -10.258 -20.915 1.00 76.50 84 TYR A C 1
ATOM 663 O O . TYR A 1 84 ? 12.356 -10.588 -20.909 1.00 76.50 84 TYR A O 1
ATOM 671 N N . ASN A 1 85 ? 10.690 -9.437 -21.848 1.00 76.19 85 ASN A N 1
ATOM 672 C CA . ASN A 1 85 ? 11.470 -8.862 -22.948 1.00 76.19 85 ASN A CA 1
ATOM 673 C C . ASN A 1 85 ?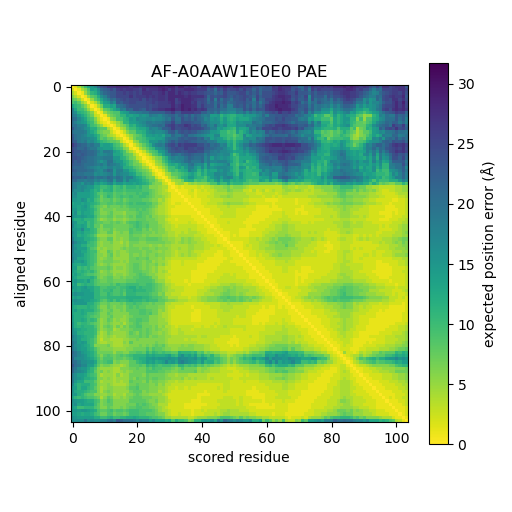 12.157 -7.521 -22.595 1.00 76.19 85 ASN A C 1
ATOM 675 O O . ASN A 1 85 ? 12.491 -6.755 -23.494 1.00 76.19 85 ASN A O 1
ATOM 679 N N . ASN A 1 86 ? 12.329 -7.201 -21.306 1.00 73.88 86 ASN A N 1
ATOM 680 C CA . ASN A 1 86 ? 12.839 -5.917 -20.796 1.00 73.88 86 ASN A CA 1
ATOM 681 C C . ASN A 1 86 ? 12.003 -4.675 -21.171 1.00 73.88 86 ASN A C 1
ATOM 683 O O . ASN A 1 86 ? 12.451 -3.549 -20.942 1.00 73.88 86 ASN A O 1
ATOM 687 N N . THR A 1 87 ? 10.792 -4.850 -21.703 1.00 78.94 87 THR A N 1
ATOM 688 C CA . THR A 1 87 ? 9.870 -3.738 -21.971 1.00 78.94 87 THR A CA 1
ATOM 689 C C . THR A 1 87 ? 9.145 -3.344 -20.691 1.00 78.94 87 THR A C 1
ATOM 691 O O . THR A 1 87 ? 8.827 -4.198 -19.864 1.00 78.94 87 THR A O 1
ATOM 694 N N . TRP A 1 88 ? 8.879 -2.051 -20.521 1.00 80.62 88 TRP A N 1
ATOM 695 C CA . TRP A 1 88 ? 8.096 -1.543 -19.399 1.00 80.62 88 TRP A CA 1
ATOM 696 C C . TRP A 1 88 ? 6.646 -1.343 -19.796 1.00 80.62 88 TRP A C 1
ATOM 698 O O . TRP A 1 88 ? 6.335 -0.866 -20.889 1.00 80.62 88 TRP A O 1
ATOM 708 N N . CYS A 1 89 ? 5.774 -1.679 -18.863 1.00 82.69 89 CYS A N 1
ATOM 709 C CA . CYS A 1 89 ? 4.343 -1.674 -19.043 1.00 82.69 89 CYS A CA 1
ATOM 710 C C . CYS A 1 89 ? 3.670 -0.919 -17.894 1.00 82.69 89 CYS A C 1
ATOM 712 O O . CYS A 1 89 ? 3.979 -1.187 -16.739 1.00 82.69 89 CYS A O 1
ATOM 714 N N . GLN A 1 90 ? 2.767 0.017 -18.188 1.00 83.12 90 GLN A N 1
ATOM 715 C CA . GLN A 1 90 ? 1.961 0.690 -17.168 1.00 83.12 90 GLN A CA 1
ATOM 716 C C . GLN A 1 90 ? 0.752 -0.179 -16.789 1.00 83.12 90 GLN A C 1
ATOM 718 O O . GLN A 1 90 ? -0.084 -0.472 -17.641 1.00 83.12 90 GLN A O 1
ATOM 723 N N . CYS A 1 91 ? 0.643 -0.563 -15.518 1.00 81.44 91 CYS A N 1
ATOM 724 C CA . CYS A 1 91 ? -0.394 -1.462 -15.010 1.00 81.44 91 CYS A CA 1
ATOM 725 C C . CYS A 1 91 ? -1.150 -0.788 -13.853 1.00 81.44 91 CYS A C 1
ATOM 727 O O . CYS A 1 91 ? -0.518 -0.103 -13.039 1.00 81.44 91 CYS A O 1
ATOM 729 N N . PRO A 1 92 ? -2.482 -0.946 -13.765 1.00 84.19 92 PRO A N 1
ATOM 730 C CA . PRO A 1 92 ? -3.227 -0.502 -12.595 1.00 84.19 92 PRO A CA 1
ATOM 731 C C . PRO A 1 92 ? -2.794 -1.306 -11.362 1.00 84.19 92 PRO A C 1
ATOM 733 O O . PRO A 1 92 ? -2.429 -2.478 -11.459 1.00 84.19 92 PRO A O 1
ATOM 736 N N . PHE A 1 93 ? -2.814 -0.664 -10.202 1.00 84.50 93 PHE A N 1
ATOM 737 C CA . PHE A 1 93 ? -2.476 -1.263 -8.919 1.00 84.50 93 PHE A CA 1
ATOM 738 C C . PHE A 1 93 ? -3.381 -0.678 -7.838 1.00 84.50 93 PHE A C 1
ATOM 740 O O . PHE A 1 93 ? -3.382 0.535 -7.621 1.00 84.50 93 PHE A O 1
ATOM 747 N N . ASP A 1 94 ? -4.131 -1.535 -7.153 1.00 89.19 94 ASP A N 1
ATOM 748 C CA . ASP A 1 94 ? -5.000 -1.119 -6.058 1.00 89.19 94 ASP A CA 1
ATOM 749 C C . ASP A 1 94 ? -4.185 -1.028 -4.762 1.00 89.19 94 ASP A C 1
ATOM 751 O O . ASP A 1 94 ? -3.720 -2.026 -4.208 1.00 89.19 94 ASP A O 1
ATOM 755 N N . LEU A 1 95 ? -3.989 0.197 -4.282 1.00 90.00 95 LEU A N 1
ATOM 756 C CA . LEU A 1 95 ? -3.239 0.501 -3.073 1.00 90.00 95 LEU A CA 1
ATOM 757 C C . LEU A 1 95 ? -4.192 0.753 -1.904 1.00 90.00 95 LEU A C 1
ATOM 759 O O . LEU A 1 95 ? -4.968 1.707 -1.931 1.00 90.00 95 LEU A O 1
ATOM 763 N N . ALA A 1 96 ? -4.095 -0.055 -0.848 1.00 93.00 96 ALA A N 1
ATOM 764 C CA . ALA A 1 96 ? -4.743 0.252 0.425 1.00 93.00 96 ALA A CA 1
ATOM 765 C C . ALA A 1 96 ? -4.026 1.434 1.098 1.00 93.00 96 ALA A C 1
ATOM 767 O O . ALA A 1 96 ?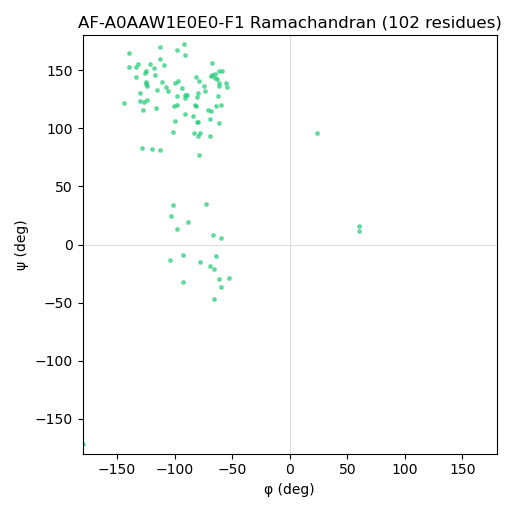 -2.855 1.320 1.460 1.00 93.00 96 ALA A O 1
ATOM 768 N N . VAL A 1 97 ? -4.714 2.566 1.266 1.00 91.81 97 VAL A N 1
ATOM 769 C CA . VAL A 1 97 ? -4.128 3.810 1.816 1.00 91.81 97 VAL A CA 1
ATOM 770 C C . VAL A 1 97 ? -4.523 4.099 3.263 1.00 91.81 97 VAL A C 1
ATOM 772 O O . VAL A 1 97 ? -3.919 4.944 3.916 1.00 91.81 97 VAL A O 1
ATOM 775 N N . GLY A 1 98 ? -5.530 3.398 3.770 1.00 93.25 98 GLY A N 1
ATOM 776 C CA . GLY A 1 98 ? -6.021 3.518 5.136 1.00 93.25 98 GLY A CA 1
ATOM 777 C C . GLY A 1 98 ? -7.176 2.558 5.368 1.00 93.25 98 GLY A C 1
ATOM 778 O O . GLY A 1 98 ? -7.487 1.737 4.502 1.00 93.25 98 GLY A O 1
ATOM 779 N N . CYS A 1 99 ? -7.830 2.675 6.519 1.00 95.12 99 CYS A N 1
ATOM 780 C CA . CYS A 1 99 ? -8.968 1.836 6.879 1.0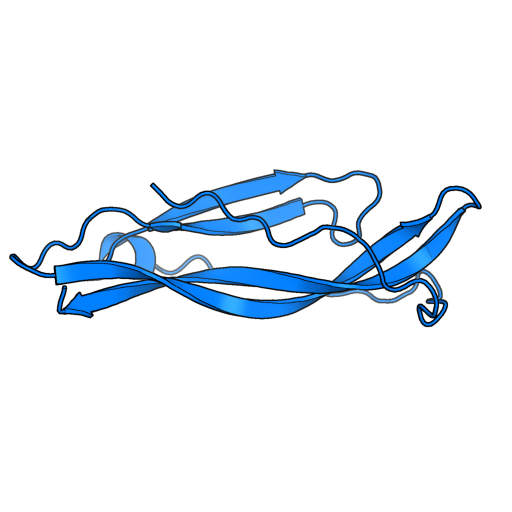0 95.12 99 CYS A CA 1
ATOM 781 C C . CYS A 1 99 ? -10.136 2.670 7.401 1.00 95.12 99 CYS A C 1
ATOM 783 O O . CYS A 1 99 ? -9.961 3.776 7.908 1.00 95.12 99 CYS A O 1
ATOM 785 N N . THR A 1 100 ? -11.339 2.119 7.275 1.00 96.25 100 THR A N 1
ATOM 786 C CA . THR A 1 100 ? -12.580 2.689 7.805 1.00 96.25 100 THR A CA 1
ATOM 787 C C . THR A 1 100 ? -13.398 1.616 8.515 1.00 96.25 100 THR A C 1
ATOM 789 O O . THR A 1 100 ? -13.295 0.438 8.177 1.00 96.25 100 THR A O 1
ATOM 792 N N . CYS A 1 101 ? -14.215 2.011 9.490 1.00 96.19 101 CYS A N 1
ATOM 793 C CA . CYS A 1 101 ? -15.166 1.117 10.141 1.00 96.19 101 CYS A CA 1
ATOM 794 C C . CYS A 1 101 ? -16.498 1.173 9.407 1.00 96.19 101 CYS A C 1
ATOM 796 O O . CYS A 1 101 ? -17.073 2.245 9.221 1.00 96.19 101 CYS A O 1
ATOM 798 N N . VAL A 1 102 ? -17.028 0.008 9.051 1.00 96.12 102 VAL A N 1
ATOM 799 C CA . VAL A 1 102 ? -18.373 -0.127 8.484 1.00 96.12 102 VAL A CA 1
ATOM 800 C C . VAL A 1 102 ? -19.215 -1.043 9.361 1.00 96.12 102 VAL A C 1
ATOM 802 O O . VAL A 1 102 ? -18.679 -1.875 10.097 1.00 96.12 102 VAL A O 1
ATOM 805 N N . ARG A 1 103 ? -20.539 -0.880 9.306 1.00 93.94 103 ARG A N 1
ATOM 806 C CA . ARG A 1 103 ? -21.454 -1.829 9.950 1.00 93.94 103 ARG A CA 1
ATOM 807 C C . ARG A 1 103 ? -21.273 -3.214 9.322 1.00 93.94 103 ARG A C 1
ATOM 809 O O . ARG A 1 103 ? -21.071 -3.296 8.109 1.00 93.94 103 ARG A O 1
ATOM 816 N N . GLN A 1 104 ? -21.289 -4.246 10.169 1.00 78.25 104 GLN A N 1
ATOM 817 C CA . GLN A 1 104 ? -21.312 -5.647 9.737 1.00 78.25 104 GLN A CA 1
ATOM 818 C C . GLN A 1 104 ? -22.544 -5.955 8.891 1.00 78.25 104 GLN A C 1
ATOM 820 O O . GLN A 1 104 ? -23.616 -5.379 9.187 1.00 78.25 104 GLN A O 1
#

InterPro domains:
  IPR010345 Interleukin-17 family [PF06083] (36-103)
  IPR029034 Cystine-knot cytokine [G3DSA:2.10.90.10] (12-104)
  IPR029034 Cystine-knot cytokine [SSF57501] (26-103)

pLDDT: mean 78.46, std 18.14, range [28.58, 97.12]

Foldseek 3Di:
DDPDQDDPDAPPPFDFDDPPDPPPPDDPDDCCLVPPLWHWDWDWAACPQKVVRIDIATDTDAGPDPQWGKDFDWDWDWMWGQDPVRTIGTGIGIGRSGIDIDHD

Secondary structure (DSSP, 8-state):
-----------TTPPB--S-----------THHHHSSS-EEEEEEE-TTEESSEEEEEEEPPPSSTTEEEEEEEEEEEEEEE-TTS-EEEEEEEEEEEEEEEE-

Organism: Zoarces viviparus (NCBI:txid48416)

Radius of gyration: 16.1 Å; Cα contacts (8 Å, |Δi|>4): 190; chains: 1; bounding box: 34×24×44 Å